Protein AF-A0A7G2IL67-F1 (afdb_monomer_lite)

Sequence (157 aa):
MLNVFERSLGRVLRRDSRQLELAADFASLFLLAPPASVSPYAGHYPHTTAAEERLQMNVLLVEQGLAARENEPSDHIAVQLALMARMVAKEEKFSAQYYFLHHHILCWAPLFRDACLVRDNEGFYPQAVNLIVRFMQEDEQYLESLLMDDFYFSSQR

Radius of gyration: 17.52 Å; chains: 1; bounding box: 51×29×44 Å

Inte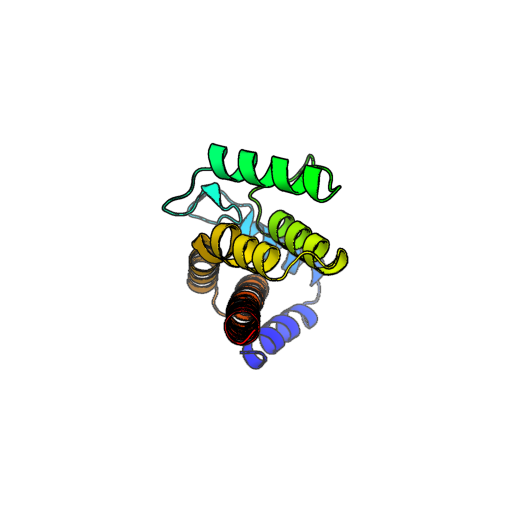rPro domains:
  IPR020945 DMSO/Nitrate reductase chaperone [PF02613] (8-112)
  IPR036386 HscB, C-terminal domain superfamily [G3DSA:1.20.1280.20] (71-154)
  IPR036411 TorD-like superfamily [SSF89155] (12-143)
  IPR050289 TorD/DmsD family chaperones [PTHR34227] (17-145)

Organism: Citrobacter freundii (NCBI:txid546)

Secondary structure (DSSP, 8-state):
-HHHHHHHHHHHHT-TTHHHHHHHHHIIIIISPTTSS---BGGGSTT--HHHHHHHHHHHHHHTTPPPBTTB-TTBHHHHHHHHHHHHHTT--HHHHHHHIIIIIITTHHHHHHHHHHH-SSSHHHHHHHHHHHHHHHHHHHHHHHHHHHHHHHTT-

pLDDT: mean 93.75, std 7.97, range [55.34, 98.62]

Foldseek 3Di:
DCVLLVVQVVVLVPDPPSVVVVVVVCCQADVDDPPRYQHQFQCVFPPHHLVVLLVVQCVLCVVLVHDDDPVDGSRGNVNLVVSLVSCVVVVPDLVVSLCSLVPRDLVGLVVSLVSLCVVPVRHNVSVVSVVVSVVSVVSNVVSVVVVVVVVVVVVVD

Structure (mmCIF, N/CA/C/O backbone):
data_AF-A0A7G2IL67-F1
#
_entry.id   AF-A0A7G2IL67-F1
#
loop_
_atom_site.group_PDB
_atom_site.id
_atom_site.type_symbol
_atom_site.label_atom_id
_atom_site.label_alt_id
_atom_site.label_comp_id
_atom_site.label_asym_id
_atom_site.label_entity_id
_atom_site.label_seq_id
_atom_site.pdbx_PDB_ins_code
_atom_site.Cartn_x
_atom_site.Cartn_y
_atom_site.Cartn_z
_atom_site.occupancy
_atom_site.B_iso_or_equiv
_atom_site.auth_seq_id
_atom_site.auth_comp_id
_atom_site.auth_asym_id
_atom_site.auth_atom_id
_atom_site.pdbx_PDB_model_num
ATOM 1 N N . MET A 1 1 ? -10.858 1.073 -16.378 1.00 55.34 1 MET A N 1
ATOM 2 C CA . MET A 1 1 ? -9.762 0.773 -15.430 1.00 55.34 1 MET A CA 1
ATOM 3 C C . MET A 1 1 ? -9.411 -0.706 -15.469 1.00 55.34 1 MET A C 1
ATOM 5 O O . MET A 1 1 ? -8.277 -0.998 -15.825 1.00 55.34 1 MET A O 1
ATOM 9 N N . LEU A 1 2 ? -10.389 -1.604 -15.261 1.00 65.75 2 LEU A N 1
ATOM 10 C CA . LEU A 1 2 ? -10.282 -3.040 -15.582 1.00 65.75 2 LEU A CA 1
ATOM 11 C C . LEU A 1 2 ? -9.623 -3.268 -16.951 1.00 65.75 2 LEU A C 1
ATOM 13 O O . LEU A 1 2 ? -8.590 -3.918 -17.024 1.00 65.75 2 LEU A O 1
ATOM 17 N N . ASN A 1 3 ? -10.077 -2.551 -17.985 1.00 82.31 3 ASN A N 1
ATOM 18 C CA . ASN A 1 3 ? -9.508 -2.663 -19.333 1.00 82.31 3 ASN A CA 1
ATOM 19 C C . ASN A 1 3 ? -7.992 -2.387 -19.441 1.00 82.31 3 ASN A C 1
ATOM 21 O O . ASN A 1 3 ? -7.367 -2.875 -20.375 1.00 82.31 3 ASN A O 1
ATOM 25 N N . VAL A 1 4 ? -7.374 -1.576 -18.568 1.00 91.00 4 VAL A N 1
ATOM 26 C CA . VAL A 1 4 ? -5.918 -1.310 -18.650 1.00 91.00 4 VAL A CA 1
ATOM 27 C C . VAL A 1 4 ? -5.140 -2.424 -17.958 1.00 91.00 4 VAL A C 1
ATOM 29 O O . VAL A 1 4 ? -4.185 -2.940 -18.536 1.00 91.00 4 VAL A O 1
ATOM 32 N N . PHE A 1 5 ? -5.591 -2.839 -16.772 1.00 94.50 5 PHE A N 1
ATOM 33 C CA . PHE A 1 5 ? -5.015 -3.967 -16.042 1.00 94.50 5 PHE A CA 1
ATOM 34 C C . PHE A 1 5 ? -5.162 -5.289 -16.812 1.00 94.50 5 PHE A C 1
ATOM 36 O O . PHE A 1 5 ? -4.197 -6.025 -16.977 1.00 94.50 5 PHE A O 1
ATOM 43 N N . GLU A 1 6 ? -6.333 -5.571 -17.381 1.00 95.69 6 GLU A N 1
ATOM 44 C CA . GLU A 1 6 ? -6.560 -6.761 -18.211 1.00 95.69 6 GLU A CA 1
ATOM 45 C C . GLU A 1 6 ? -5.645 -6.780 -19.440 1.00 95.69 6 GLU A C 1
ATOM 47 O O . GLU A 1 6 ? -5.093 -7.821 -19.801 1.00 95.69 6 GLU A O 1
ATOM 52 N N . ARG A 1 7 ? -5.421 -5.617 -20.070 1.00 96.25 7 ARG A N 1
ATOM 53 C CA . ARG A 1 7 ? -4.461 -5.499 -21.175 1.00 96.25 7 ARG A CA 1
ATOM 54 C C . ARG A 1 7 ? -3.029 -5.748 -20.713 1.00 96.25 7 ARG A C 1
ATOM 56 O O . ARG A 1 7 ? -2.305 -6.452 -21.418 1.00 96.25 7 ARG A O 1
ATOM 63 N N . SER A 1 8 ? -2.614 -5.200 -19.569 1.00 96.69 8 SER A N 1
ATOM 64 C CA . SER A 1 8 ? -1.259 -5.401 -19.043 1.00 96.69 8 SER A CA 1
ATOM 65 C C . SER A 1 8 ? -1.021 -6.866 -18.663 1.00 96.69 8 SER A C 1
ATOM 67 O O . SER A 1 8 ? -0.022 -7.444 -19.093 1.00 96.69 8 SER A O 1
ATOM 69 N N . LEU A 1 9 ? -1.986 -7.510 -18.002 1.00 96.19 9 LEU A N 1
ATOM 70 C CA . LEU A 1 9 ? -1.989 -8.948 -17.730 1.00 96.19 9 LEU A CA 1
ATOM 71 C C . LEU A 1 9 ? -1.926 -9.762 -19.029 1.00 96.19 9 LEU A C 1
ATOM 73 O O . LEU A 1 9 ? -1.097 -10.661 -19.161 1.00 96.19 9 LEU A O 1
ATOM 77 N N . GLY A 1 10 ? -2.736 -9.411 -20.029 1.00 96.56 10 GLY A N 1
ATOM 78 C CA . GLY A 1 10 ? -2.708 -10.056 -21.339 1.00 96.56 10 GLY A CA 1
ATOM 79 C C . GLY A 1 10 ? -1.340 -9.961 -22.025 1.00 96.56 10 GLY A C 1
ATOM 80 O O . GLY A 1 10 ? -0.921 -10.918 -22.673 1.00 96.56 10 GLY A O 1
ATOM 81 N N . ARG A 1 11 ? -0.615 -8.841 -21.873 1.00 95.81 11 ARG A N 1
ATOM 82 C CA . ARG A 1 11 ? 0.768 -8.709 -22.368 1.00 95.81 11 ARG A CA 1
ATOM 83 C C . ARG A 1 11 ? 1.721 -9.643 -21.628 1.00 95.81 11 ARG A C 1
ATOM 85 O O . ARG A 1 11 ? 2.482 -10.333 -22.295 1.00 95.81 11 ARG A O 1
ATOM 92 N N . VAL A 1 12 ? 1.634 -9.724 -20.298 1.00 96.75 12 VAL A N 1
ATOM 93 C CA . VAL A 1 12 ? 2.461 -10.645 -19.495 1.00 96.75 12 VAL A CA 1
ATOM 94 C C . VAL A 1 12 ? 2.237 -12.098 -19.908 1.00 96.75 12 VAL A C 1
ATOM 96 O O . VAL A 1 12 ? 3.195 -12.841 -20.096 1.00 96.75 12 VAL A O 1
ATOM 99 N N . LEU A 1 13 ? 0.982 -12.510 -20.099 1.00 96.56 13 LEU A N 1
ATOM 100 C CA . LEU A 1 13 ? 0.641 -13.894 -20.445 1.00 96.56 13 LEU A CA 1
ATOM 101 C C . LEU A 1 13 ? 1.148 -14.327 -21.830 1.00 96.56 13 LEU A C 1
ATOM 103 O O . LEU A 1 13 ? 1.317 -15.524 -22.060 1.00 96.56 13 LEU A O 1
ATOM 107 N N . ARG A 1 14 ? 1.410 -13.374 -22.733 1.00 96.94 14 ARG A N 1
ATOM 108 C CA . ARG A 1 14 ? 1.966 -13.627 -24.073 1.00 96.94 14 ARG A CA 1
ATOM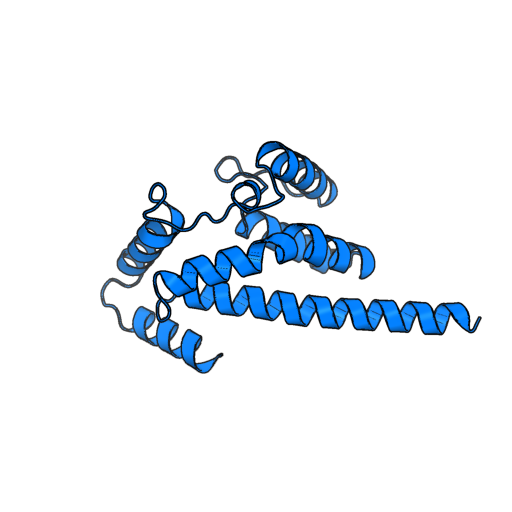 109 C C . ARG A 1 14 ? 3.494 -13.682 -24.116 1.00 96.94 14 ARG A C 1
ATOM 111 O O . ARG A 1 14 ? 4.032 -14.006 -25.165 1.00 96.94 14 ARG A O 1
ATOM 118 N N . ARG A 1 15 ? 4.183 -13.354 -23.021 1.00 96.88 15 ARG A N 1
ATOM 119 C CA . ARG A 1 15 ? 5.646 -13.433 -22.939 1.00 96.88 15 ARG A CA 1
ATOM 120 C C . ARG A 1 15 ? 6.106 -14.889 -22.895 1.00 96.88 15 ARG A C 1
ATOM 122 O O . ARG A 1 15 ? 5.546 -15.692 -22.137 1.00 96.88 15 ARG A O 1
ATOM 129 N N . ASP A 1 16 ? 7.153 -15.199 -23.653 1.00 95.62 16 ASP A N 1
ATOM 130 C CA . ASP A 1 16 ? 7.745 -16.539 -23.710 1.00 95.62 16 ASP A CA 1
ATOM 131 C C . ASP A 1 16 ? 8.369 -16.919 -22.361 1.00 95.62 16 ASP A C 1
ATOM 133 O O . ASP A 1 16 ? 8.124 -18.006 -21.840 1.00 95.62 16 ASP A O 1
ATOM 137 N N . SER A 1 17 ? 9.100 -15.990 -21.733 1.00 96.25 17 SER A N 1
ATOM 138 C CA . SER A 1 17 ? 9.736 -16.178 -20.423 1.00 96.25 17 SER A CA 1
ATOM 139 C C . SER A 1 17 ? 9.002 -15.412 -19.323 1.00 96.25 17 SER A C 1
ATOM 141 O O . SER A 1 17 ? 9.620 -14.779 -18.467 1.00 96.25 17 SER A O 1
ATOM 143 N N . ARG A 1 18 ? 7.660 -15.482 -19.319 1.00 96.19 18 ARG A N 1
ATOM 144 C CA . ARG A 1 18 ? 6.789 -14.638 -18.477 1.00 96.19 18 ARG A CA 1
ATOM 145 C C . ARG A 1 18 ? 7.195 -14.552 -17.006 1.00 96.19 18 ARG A C 1
ATOM 147 O O . ARG A 1 18 ? 7.098 -13.477 -16.435 1.00 96.19 18 ARG A O 1
ATOM 154 N N . GLN A 1 19 ? 7.642 -15.648 -16.389 1.00 96.75 19 GLN A N 1
ATOM 155 C CA . GLN A 1 19 ? 8.035 -15.649 -14.978 1.00 96.75 19 GLN A CA 1
ATOM 156 C C . GLN A 1 19 ? 9.307 -14.826 -14.7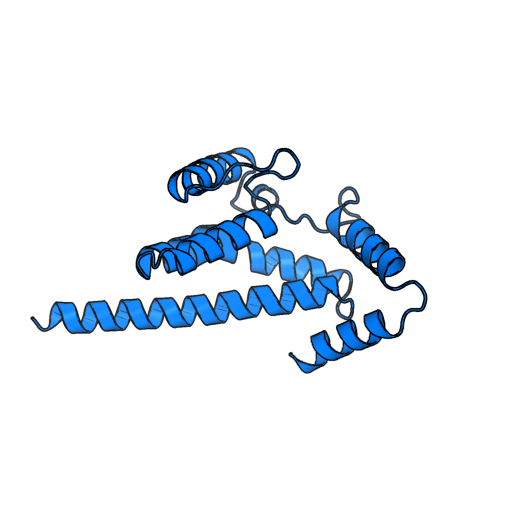49 1.00 96.75 19 GLN A C 1
ATOM 158 O O . GLN A 1 19 ? 9.349 -14.022 -13.823 1.00 96.75 19 GLN A O 1
ATOM 163 N N . LEU A 1 20 ? 10.323 -15.014 -15.595 1.00 97.81 20 LEU A N 1
ATOM 164 C CA . LEU A 1 20 ? 11.590 -14.292 -15.500 1.00 97.81 20 LEU A CA 1
ATOM 165 C C . LEU A 1 20 ? 11.397 -12.810 -15.827 1.00 97.81 20 LEU A C 1
ATOM 167 O O . LEU A 1 20 ? 11.887 -11.953 -15.101 1.00 97.81 20 LEU A O 1
ATOM 171 N N . GLU A 1 21 ? 10.643 -12.513 -16.884 1.00 97.38 21 GLU A N 1
ATOM 172 C CA . GLU A 1 21 ? 10.337 -11.137 -17.279 1.00 97.38 21 GLU A CA 1
ATOM 173 C C . GLU A 1 21 ? 9.500 -10.422 -16.214 1.00 97.38 21 GLU A C 1
ATOM 175 O O . GLU A 1 21 ? 9.767 -9.270 -15.897 1.00 97.38 21 GLU A O 1
ATOM 180 N N . LEU A 1 22 ? 8.529 -11.105 -15.597 1.00 97.62 22 LEU A N 1
ATOM 181 C CA . LEU A 1 22 ? 7.756 -10.522 -14.503 1.00 97.62 22 LEU A CA 1
ATOM 182 C C . LEU A 1 22 ? 8.617 -10.318 -13.243 1.00 97.62 22 LEU A C 1
ATOM 184 O O . LEU A 1 22 ? 8.500 -9.290 -12.587 1.00 97.62 22 LEU A O 1
ATOM 188 N N . ALA A 1 23 ? 9.529 -11.239 -12.923 1.00 97.81 23 ALA A N 1
ATOM 189 C CA . ALA A 1 23 ? 10.482 -11.036 -11.831 1.00 97.81 23 ALA A CA 1
ATOM 190 C C . ALA A 1 23 ? 11.425 -9.847 -12.099 1.00 97.81 23 ALA A C 1
ATOM 192 O O . ALA A 1 23 ? 11.729 -9.089 -11.179 1.00 97.81 23 ALA A O 1
ATOM 193 N N . ALA A 1 24 ? 11.851 -9.655 -13.351 1.00 97.12 24 ALA A N 1
ATOM 194 C CA . ALA A 1 24 ? 12.643 -8.499 -13.757 1.00 97.12 24 ALA A CA 1
AT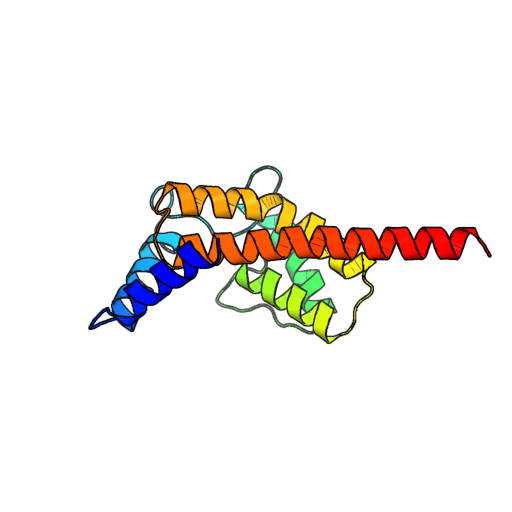OM 195 C C . ALA A 1 24 ? 11.844 -7.194 -13.614 1.00 97.12 24 ALA A C 1
ATOM 197 O O . ALA A 1 24 ? 12.342 -6.260 -12.992 1.00 97.12 24 ALA A O 1
ATOM 198 N N . ASP A 1 25 ? 10.591 -7.160 -14.083 1.00 97.31 25 ASP A N 1
ATOM 199 C CA . ASP A 1 25 ? 9.698 -6.005 -13.916 1.00 97.31 25 ASP A CA 1
ATOM 200 C C . ASP A 1 25 ? 9.519 -5.647 -12.426 1.00 97.31 25 ASP A C 1
ATOM 202 O O . ASP A 1 25 ? 9.578 -4.474 -12.054 1.00 97.31 25 ASP A O 1
ATOM 206 N N . PHE A 1 26 ? 9.353 -6.652 -11.555 1.00 97.50 26 PHE A N 1
ATOM 207 C CA . PHE A 1 26 ? 9.265 -6.459 -10.103 1.00 97.50 26 PHE A CA 1
ATOM 208 C C . PHE A 1 26 ? 10.554 -5.865 -9.529 1.00 97.50 26 PHE A C 1
ATOM 210 O O . PHE A 1 26 ? 10.513 -4.878 -8.793 1.00 97.50 26 PHE A O 1
ATOM 217 N N . ALA A 1 27 ? 11.702 -6.454 -9.874 1.00 96.94 27 ALA A N 1
ATOM 218 C CA . ALA A 1 27 ? 12.997 -6.009 -9.381 1.00 96.94 27 ALA A CA 1
ATOM 219 C C . ALA A 1 27 ? 13.299 -4.569 -9.815 1.00 96.94 27 ALA A C 1
ATOM 221 O O . ALA A 1 27 ? 13.701 -3.748 -8.990 1.00 96.94 27 ALA A O 1
ATOM 222 N N . SER A 1 28 ? 13.042 -4.248 -11.084 1.00 95.81 28 SER A N 1
ATOM 223 C CA . SER A 1 28 ? 13.202 -2.903 -11.630 1.00 95.81 28 SER A CA 1
ATOM 224 C C . SER A 1 28 ? 12.298 -1.888 -10.939 1.00 95.81 28 SER A C 1
ATOM 226 O O . SER A 1 28 ? 12.747 -0.780 -10.651 1.00 95.81 28 SER A O 1
ATOM 228 N N . LEU A 1 29 ? 11.046 -2.251 -10.648 1.00 97.38 29 LEU A N 1
ATOM 229 C CA . LEU A 1 29 ? 10.101 -1.316 -10.053 1.00 97.38 29 LEU A CA 1
ATOM 230 C C . LEU A 1 29 ? 10.303 -1.125 -8.546 1.00 97.38 29 LEU A C 1
ATOM 232 O O . LEU A 1 29 ? 10.182 0.008 -8.092 1.00 97.38 29 LEU A O 1
ATOM 236 N N . PHE A 1 30 ? 10.617 -2.174 -7.780 1.00 97.06 30 PHE A N 1
ATOM 237 C CA . PHE A 1 30 ? 10.567 -2.120 -6.310 1.00 97.06 30 PHE A CA 1
ATOM 238 C C . PHE A 1 30 ? 11.897 -2.385 -5.592 1.00 97.06 30 PHE A C 1
ATOM 240 O O . PHE A 1 30 ? 12.040 -1.961 -4.448 1.00 97.06 30 PHE A O 1
ATOM 247 N N . LEU A 1 31 ? 12.871 -3.061 -6.218 1.00 95.00 31 LEU A N 1
ATOM 248 C CA . LEU A 1 31 ? 14.076 -3.542 -5.515 1.00 95.00 31 LEU A CA 1
ATOM 249 C C . LEU A 1 31 ? 15.342 -2.712 -5.763 1.00 95.00 31 LEU A C 1
ATOM 251 O O . LEU A 1 31 ? 16.297 -2.812 -4.994 1.00 95.00 31 LEU A O 1
ATOM 255 N N . LEU A 1 32 ? 15.387 -1.901 -6.824 1.00 93.31 32 LEU A N 1
ATOM 256 C CA . LEU A 1 32 ? 16.534 -1.019 -7.072 1.00 93.31 32 LEU A CA 1
ATOM 257 C C . LEU A 1 32 ? 16.619 0.104 -6.025 1.00 93.31 32 LEU A C 1
ATOM 259 O O . LEU A 1 32 ? 15.646 0.418 -5.343 1.00 93.31 32 LEU A O 1
ATOM 263 N N . ALA A 1 33 ? 17.778 0.749 -5.905 1.00 88.50 33 ALA A N 1
ATOM 264 C CA . ALA A 1 33 ? 17.914 1.925 -5.049 1.00 88.50 33 ALA A CA 1
ATOM 265 C C . ALA A 1 33 ? 17.167 3.139 -5.646 1.00 88.50 33 ALA A C 1
ATOM 267 O O . ALA A 1 33 ? 17.134 3.302 -6.873 1.00 88.50 33 ALA A O 1
ATOM 268 N N . PRO A 1 34 ? 16.610 4.042 -4.821 1.00 81.38 34 PRO A N 1
ATOM 269 C CA . PRO A 1 34 ? 16.136 5.335 -5.300 1.00 81.38 34 PRO A CA 1
ATOM 270 C C . PRO A 1 34 ? 17.256 6.108 -6.028 1.00 81.38 34 PRO A C 1
ATOM 272 O O . PRO A 1 34 ? 18.416 6.016 -5.628 1.00 81.38 34 PRO A O 1
ATOM 275 N N . PRO A 1 35 ? 16.945 6.881 -7.085 1.00 87.00 35 PRO A N 1
ATOM 276 C CA . PRO A 1 35 ? 15.624 7.148 -7.646 1.00 87.00 35 PRO A CA 1
ATOM 277 C C . PRO A 1 35 ? 15.260 6.184 -8.792 1.00 87.00 35 PRO A C 1
ATOM 279 O O . PRO A 1 35 ? 14.497 6.563 -9.677 1.00 87.00 35 PRO A O 1
ATOM 282 N N . ALA A 1 36 ? 15.805 4.965 -8.845 1.00 88.94 36 ALA A N 1
ATOM 283 C CA . ALA A 1 36 ? 15.525 4.009 -9.925 1.00 88.94 36 ALA A CA 1
ATOM 284 C C . ALA A 1 36 ? 14.277 3.136 -9.679 1.00 88.94 36 ALA A C 1
ATOM 286 O O . ALA A 1 36 ? 13.733 2.592 -10.635 1.00 88.94 36 ALA A O 1
ATOM 287 N N . SER A 1 37 ? 13.783 3.066 -8.441 1.00 94.44 37 SER A N 1
ATOM 288 C CA . SER A 1 37 ? 12.603 2.291 -8.026 1.00 94.44 37 SER A CA 1
ATOM 289 C C . SER A 1 37 ? 11.545 3.157 -7.334 1.00 94.44 37 SER A C 1
ATOM 291 O O . SER A 1 37 ? 11.749 4.346 -7.059 1.00 94.44 37 SER A O 1
ATOM 293 N N . VAL A 1 38 ? 10.386 2.569 -7.067 1.00 97.56 38 VAL A N 1
ATOM 294 C CA . VAL A 1 38 ? 9.358 3.104 -6.177 1.00 97.56 38 VAL A CA 1
ATOM 295 C C . VAL A 1 38 ? 9.369 2.281 -4.906 1.00 97.56 38 VAL A C 1
ATOM 297 O O . VAL A 1 38 ? 9.337 1.056 -4.955 1.00 97.56 38 VAL A O 1
ATOM 300 N N . SER A 1 39 ? 9.401 2.951 -3.760 1.00 96.69 39 SER A N 1
ATOM 301 C CA . SER A 1 39 ? 9.483 2.245 -2.494 1.00 96.69 39 SER A CA 1
ATOM 302 C C . SER A 1 39 ? 8.114 1.722 -2.039 1.00 96.69 39 SER A C 1
ATOM 304 O O . SER A 1 39 ? 7.187 2.526 -1.929 1.00 96.69 39 SER A O 1
ATOM 306 N N . PRO A 1 40 ? 7.960 0.420 -1.739 1.00 97.19 40 PRO A N 1
ATOM 307 C CA . PRO A 1 40 ? 6.702 -0.158 -1.261 1.00 97.19 40 PRO A CA 1
ATOM 308 C C . PRO A 1 40 ? 6.536 -0.087 0.274 1.00 97.19 40 PRO A C 1
ATOM 310 O O . PRO A 1 40 ? 5.819 -0.907 0.845 1.00 97.19 40 PRO A O 1
ATOM 313 N N . TYR A 1 41 ? 7.202 0.862 0.942 1.00 97.38 41 TYR A N 1
ATOM 314 C CA . TYR A 1 41 ? 7.244 0.998 2.404 1.00 97.38 41 TYR A CA 1
ATOM 315 C C . TYR A 1 41 ? 6.616 2.319 2.841 1.00 97.38 41 TYR A C 1
ATOM 317 O O . TYR A 1 41 ? 7.024 3.370 2.337 1.00 97.38 41 TYR A O 1
ATOM 325 N N . ALA A 1 42 ? 5.678 2.269 3.791 1.00 97.88 42 ALA A N 1
ATOM 326 C CA . ALA A 1 42 ? 4.946 3.440 4.271 1.00 97.88 42 ALA A CA 1
ATOM 327 C C . ALA A 1 42 ? 5.897 4.541 4.747 1.00 97.88 42 ALA A C 1
ATOM 329 O O . ALA A 1 42 ? 5.805 5.663 4.261 1.00 97.88 42 ALA A O 1
ATOM 330 N N . GLY A 1 43 ? 6.899 4.189 5.563 1.00 97.19 43 GLY A N 1
ATOM 331 C CA . GLY A 1 43 ? 7.833 5.126 6.190 1.00 97.19 43 GLY A CA 1
ATOM 332 C C . GLY A 1 43 ? 8.746 5.927 5.252 1.00 97.19 43 GLY A C 1
ATOM 333 O O . GLY A 1 43 ? 9.597 6.676 5.734 1.00 97.19 43 GLY A O 1
ATOM 334 N N . HIS A 1 44 ? 8.627 5.743 3.934 1.00 96.62 44 HIS A N 1
ATOM 335 C CA . HIS A 1 44 ? 9.337 6.510 2.907 1.00 96.62 44 HIS A CA 1
ATOM 336 C C . HIS A 1 44 ? 8.463 7.582 2.232 1.00 96.62 44 HIS A C 1
ATOM 338 O O . HIS A 1 44 ? 8.933 8.259 1.315 1.00 96.62 44 HIS A O 1
ATOM 344 N N . TYR A 1 45 ? 7.214 7.749 2.671 1.00 97.19 45 TYR A N 1
ATOM 345 C CA . TYR A 1 45 ? 6.282 8.747 2.147 1.00 97.19 45 TYR A CA 1
ATOM 346 C C . TYR A 1 45 ? 6.127 9.939 3.105 1.00 97.19 45 TYR A C 1
ATOM 348 O O . TYR A 1 45 ? 6.393 9.815 4.303 1.00 97.19 45 TYR A O 1
ATOM 356 N N . PRO A 1 46 ? 5.721 11.122 2.604 1.00 96.94 46 PRO A N 1
ATOM 357 C CA . PRO A 1 46 ? 5.533 12.310 3.433 1.00 96.94 46 PRO A CA 1
ATOM 358 C C . PRO A 1 46 ? 4.645 12.056 4.654 1.00 96.94 46 PRO A C 1
ATOM 360 O O . PRO A 1 46 ? 3.685 11.298 4.577 1.00 96.94 46 PRO A O 1
ATOM 363 N N . HIS A 1 47 ? 4.948 12.744 5.756 1.00 92.69 47 HIS A N 1
ATOM 364 C CA . HIS A 1 47 ? 4.205 12.671 7.024 1.00 92.69 47 HIS A CA 1
ATOM 365 C C . HIS A 1 47 ? 4.244 11.311 7.744 1.00 92.69 47 HIS A C 1
ATOM 367 O O . HIS A 1 47 ? 3.545 11.147 8.737 1.00 92.69 47 HIS A O 1
ATOM 373 N N . THR A 1 48 ? 5.096 10.383 7.302 1.00 94.94 48 THR A N 1
ATOM 374 C CA . THR A 1 48 ? 5.353 9.098 7.967 1.00 94.94 48 THR A CA 1
ATOM 375 C C . THR A 1 48 ? 6.843 8.954 8.284 1.00 94.94 48 THR A C 1
ATOM 377 O O . THR A 1 48 ? 7.684 9.652 7.706 1.00 94.94 48 THR A O 1
ATOM 380 N N . THR A 1 49 ? 7.195 8.028 9.177 1.00 96.81 49 THR A N 1
ATOM 381 C CA . THR A 1 49 ? 8.587 7.608 9.373 1.00 96.81 49 THR A CA 1
ATOM 382 C C . THR A 1 49 ? 8.681 6.094 9.503 1.00 96.81 49 THR A C 1
ATOM 384 O O . THR A 1 49 ? 7.821 5.450 10.100 1.00 96.81 49 THR A O 1
ATOM 387 N N . ALA A 1 50 ? 9.765 5.504 8.994 1.00 96.38 50 ALA A N 1
ATOM 388 C CA . ALA A 1 50 ? 9.972 4.057 9.083 1.00 96.38 50 ALA A CA 1
ATOM 389 C C . ALA A 1 50 ? 9.972 3.539 10.532 1.00 96.38 50 ALA A C 1
ATOM 391 O O . ALA A 1 50 ? 9.531 2.423 10.783 1.00 96.38 50 ALA A O 1
ATOM 392 N N . ALA A 1 51 ? 10.464 4.324 11.495 1.00 96.75 51 ALA A N 1
ATOM 393 C CA . ALA A 1 51 ? 10.477 3.916 12.897 1.00 96.75 51 ALA A CA 1
ATOM 394 C C . ALA A 1 51 ? 9.057 3.832 13.481 1.00 96.75 51 ALA A C 1
ATOM 396 O O . ALA A 1 51 ? 8.717 2.830 14.111 1.00 96.75 51 ALA A O 1
ATOM 397 N N . GLU A 1 52 ? 8.235 4.858 13.253 1.00 96.19 52 GLU A N 1
ATOM 398 C CA . GLU A 1 52 ? 6.868 4.932 13.778 1.00 96.19 52 GLU A CA 1
ATOM 399 C C . GLU A 1 52 ? 5.954 3.913 13.098 1.00 96.19 52 GLU A C 1
ATOM 401 O O . GLU A 1 52 ? 5.305 3.127 13.789 1.00 96.19 52 GLU A O 1
ATOM 406 N N . GLU A 1 53 ? 5.976 3.852 11.763 1.00 96.56 53 GLU A N 1
ATOM 407 C CA . GLU A 1 53 ? 5.148 2.922 10.988 1.00 96.56 53 GLU A CA 1
ATOM 408 C C . GLU A 1 53 ? 5.454 1.471 11.359 1.00 96.56 53 GLU A C 1
ATOM 410 O O . GLU A 1 53 ? 4.552 0.682 11.640 1.00 96.56 53 GLU A O 1
ATOM 415 N N . ARG A 1 54 ? 6.738 1.104 11.455 1.00 95.75 54 ARG A N 1
ATOM 416 C CA . ARG A 1 54 ? 7.110 -0.271 11.812 1.00 95.75 54 ARG A CA 1
ATOM 417 C C . ARG A 1 54 ? 6.701 -0.627 13.230 1.00 95.75 54 ARG A C 1
ATOM 419 O O . ARG A 1 54 ? 6.275 -1.759 13.462 1.00 95.75 54 ARG A O 1
ATOM 426 N N . LEU A 1 55 ? 6.834 0.306 14.175 1.00 95.44 55 LEU A N 1
ATOM 427 C CA . LEU A 1 55 ? 6.409 0.098 15.556 1.00 95.44 55 LEU A CA 1
ATOM 428 C C . LEU A 1 55 ? 4.900 -0.161 15.622 1.00 95.44 55 LEU A C 1
ATOM 430 O O . LEU A 1 55 ? 4.489 -1.172 16.189 1.00 95.44 55 LEU A O 1
ATOM 434 N N . GLN A 1 56 ? 4.095 0.705 15.002 1.00 95.44 56 GLN A N 1
ATOM 435 C CA . GLN A 1 56 ? 2.637 0.573 14.971 1.00 95.44 56 GLN A CA 1
ATOM 436 C C . GLN A 1 56 ? 2.203 -0.728 14.284 1.00 95.44 56 GLN A C 1
ATOM 438 O O . GLN A 1 56 ? 1.426 -1.498 14.849 1.00 95.44 56 GLN A O 1
ATOM 443 N N . MET A 1 57 ? 2.762 -1.035 13.109 1.00 95.94 57 MET A N 1
ATOM 444 C CA . MET A 1 57 ? 2.416 -2.251 12.371 1.00 95.94 57 MET A CA 1
ATOM 445 C C . MET A 1 57 ? 2.832 -3.526 13.111 1.00 95.94 57 MET A C 1
ATOM 447 O O . MET A 1 57 ? 2.106 -4.515 13.072 1.00 95.94 57 MET A O 1
ATOM 451 N N . ASN A 1 58 ? 3.960 -3.526 13.830 1.00 94.69 58 ASN A N 1
ATOM 452 C CA . ASN A 1 58 ? 4.369 -4.681 14.636 1.00 94.69 58 ASN A CA 1
ATOM 453 C C . ASN A 1 58 ? 3.387 -4.972 15.777 1.00 94.69 58 ASN A C 1
ATOM 455 O O . ASN A 1 58 ? 3.094 -6.140 16.031 1.00 94.69 58 ASN A O 1
ATOM 459 N N . VAL A 1 59 ? 2.860 -3.936 16.438 1.00 94.56 59 VAL A N 1
ATOM 460 C CA . VAL A 1 59 ? 1.826 -4.099 17.473 1.00 94.56 59 VAL A CA 1
ATOM 461 C C . VAL A 1 59 ? 0.573 -4.730 16.868 1.00 94.56 59 VAL A C 1
ATOM 463 O O . VAL A 1 59 ? 0.124 -5.773 17.343 1.00 94.56 59 VAL A O 1
ATOM 466 N N . LEU A 1 60 ? 0.072 -4.174 15.761 1.00 95.12 60 LEU A N 1
ATOM 467 C CA . LEU A 1 60 ? -1.133 -4.681 15.101 1.00 95.12 60 LEU A CA 1
ATOM 468 C C . LEU A 1 60 ? -0.964 -6.111 14.568 1.00 95.12 60 LEU A C 1
ATOM 470 O O . LEU A 1 60 ? -1.890 -6.916 14.656 1.00 95.12 60 LEU A O 1
ATOM 474 N N . LEU A 1 61 ? 0.216 -6.465 14.044 1.00 94.38 61 LEU A N 1
ATOM 475 C CA . LEU A 1 61 ? 0.515 -7.837 13.621 1.00 94.38 61 LEU A CA 1
ATOM 476 C C . LEU A 1 61 ? 0.343 -8.820 14.785 1.00 94.38 61 LEU A C 1
ATOM 478 O O . LEU A 1 61 ? -0.343 -9.832 14.628 1.00 94.38 61 LEU A O 1
ATOM 482 N N . VAL A 1 62 ? 0.901 -8.499 15.956 1.00 93.00 62 VAL A N 1
ATOM 483 C CA . VAL A 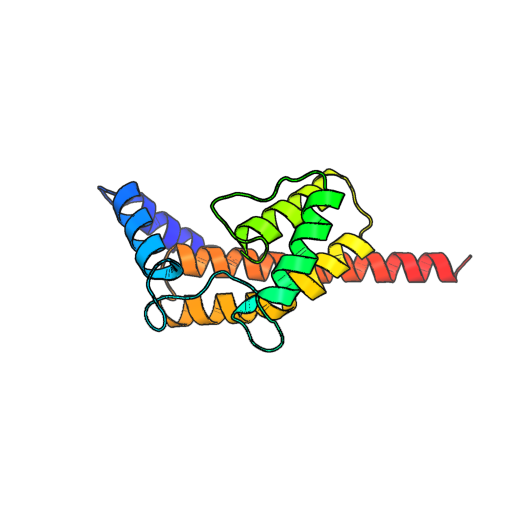1 62 ? 0.786 -9.337 17.158 1.00 93.00 62 VAL A CA 1
ATOM 484 C C . VAL A 1 62 ? -0.669 -9.452 17.613 1.00 93.00 62 VAL A C 1
ATOM 486 O O . VAL A 1 62 ? -1.146 -10.567 17.830 1.00 93.00 62 VAL A O 1
ATOM 489 N N . GLU A 1 63 ? -1.402 -8.339 17.692 1.00 92.44 63 GLU A N 1
ATOM 490 C CA . GLU A 1 63 ? -2.832 -8.324 18.047 1.00 92.44 63 GLU A CA 1
ATOM 491 C C . GLU A 1 63 ? -3.670 -9.181 17.087 1.00 92.44 63 GLU A C 1
ATOM 493 O O . GLU A 1 63 ? -4.575 -9.922 17.486 1.00 92.44 63 GLU A O 1
ATOM 498 N N . GLN A 1 64 ? -3.316 -9.163 15.802 1.00 91.44 64 GLN A N 1
ATOM 499 C CA . GLN A 1 64 ? -3.997 -9.944 14.779 1.00 91.44 64 GLN A CA 1
ATOM 500 C C . GLN A 1 64 ? -3.536 -11.410 14.692 1.00 91.44 64 GLN A C 1
ATOM 502 O O . GLN A 1 64 ? -4.117 -12.212 13.943 1.00 91.44 64 GLN A O 1
ATOM 507 N N . GLY A 1 65 ? -2.599 -11.821 15.550 1.00 88.50 65 GLY A N 1
ATOM 508 C CA . GLY A 1 65 ? -2.054 -13.177 15.598 1.00 88.50 65 GLY A CA 1
ATOM 509 C C . GLY A 1 65 ? -1.243 -13.518 14.349 1.00 88.50 65 GLY A C 1
ATOM 510 O O . GLY A 1 65 ? -1.255 -14.665 13.901 1.00 88.50 65 GLY A O 1
ATOM 511 N N . LEU A 1 66 ? -0.609 -12.511 13.751 1.00 87.25 66 LEU A N 1
ATOM 512 C CA . LEU A 1 66 ? 0.328 -12.634 12.646 1.00 87.25 66 LEU A CA 1
ATOM 513 C C . LEU A 1 66 ? 1.756 -12.488 13.181 1.00 87.25 66 LEU A C 1
ATOM 515 O O . LEU A 1 66 ? 2.025 -11.706 14.090 1.00 87.25 66 LEU A O 1
ATOM 519 N N . ALA A 1 67 ? 2.686 -13.243 12.603 1.00 79.31 67 ALA A N 1
ATOM 520 C CA . ALA A 1 67 ? 4.104 -13.088 12.895 1.00 79.31 67 ALA A CA 1
ATOM 521 C C . ALA A 1 67 ? 4.722 -12.035 11.969 1.00 79.31 67 ALA A C 1
ATOM 523 O O . ALA A 1 67 ? 4.399 -11.982 10.777 1.00 79.31 67 ALA A O 1
ATOM 524 N N . ALA A 1 68 ? 5.651 -11.242 12.506 1.00 69.12 68 ALA A N 1
ATOM 525 C CA . ALA A 1 68 ? 6.543 -10.443 11.678 1.00 69.12 68 ALA A CA 1
ATOM 526 C C . ALA A 1 68 ? 7.305 -11.369 10.715 1.00 69.12 68 ALA A C 1
ATOM 528 O O . ALA A 1 68 ? 7.738 -12.461 11.093 1.00 69.12 68 ALA A O 1
ATOM 529 N N . ARG A 1 69 ? 7.442 -10.953 9.456 1.00 71.06 69 ARG A N 1
ATOM 530 C CA . ARG A 1 69 ? 8.207 -11.706 8.460 1.00 71.06 69 ARG A CA 1
ATOM 531 C C . ARG A 1 69 ? 9.664 -11.276 8.547 1.00 71.06 69 ARG A C 1
ATOM 533 O O . ARG A 1 69 ? 9.947 -10.091 8.450 1.00 71.06 69 ARG A O 1
ATOM 540 N N . GLU A 1 70 ? 10.586 -12.230 8.664 1.00 65.88 70 GLU A N 1
ATOM 541 C CA . GLU A 1 70 ? 12.026 -11.925 8.744 1.00 65.88 70 GLU A CA 1
ATOM 542 C C . GLU A 1 70 ? 12.545 -11.171 7.509 1.00 65.88 70 GLU A C 1
ATOM 544 O O . GLU A 1 70 ? 13.472 -10.375 7.612 1.00 65.88 70 GLU A O 1
ATOM 549 N N . ASN A 1 71 ? 11.913 -11.387 6.351 1.00 78.81 71 ASN A N 1
ATOM 550 C CA . ASN A 1 71 ? 12.377 -10.852 5.072 1.00 78.81 71 ASN A CA 1
ATOM 551 C C . ASN A 1 71 ? 11.709 -9.535 4.662 1.00 78.81 71 ASN A C 1
ATOM 553 O O . ASN A 1 71 ? 12.153 -8.943 3.686 1.00 78.81 71 ASN A O 1
ATOM 557 N N . GLU A 1 72 ? 10.649 -9.091 5.349 1.00 87.25 72 GLU A N 1
ATOM 558 C CA . GLU A 1 72 ? 9.948 -7.853 4.991 1.00 87.25 72 GLU A CA 1
ATOM 559 C C . GLU A 1 72 ? 9.549 -7.035 6.225 1.00 87.25 72 GLU A C 1
ATOM 561 O O . GLU A 1 72 ? 8.789 -7.532 7.063 1.00 87.25 72 GLU A O 1
ATOM 566 N N . PRO A 1 73 ? 10.014 -5.774 6.330 1.00 93.50 73 PRO A N 1
ATOM 567 C CA . PRO A 1 73 ? 9.550 -4.824 7.332 1.00 93.50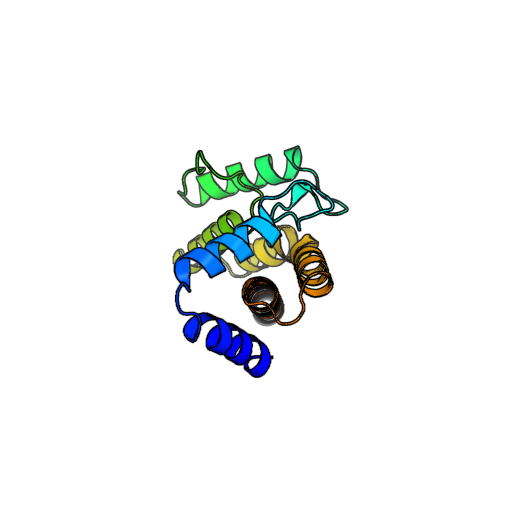 73 PRO A CA 1
ATOM 568 C C . PRO A 1 73 ? 8.023 -4.696 7.402 1.00 93.50 73 PRO A C 1
ATOM 570 O O . PRO A 1 73 ? 7.315 -4.783 6.398 1.00 93.50 73 PRO A O 1
ATOM 573 N N . SER A 1 74 ? 7.512 -4.440 8.606 1.00 95.25 74 SER A N 1
ATOM 574 C CA . SER A 1 74 ? 6.074 -4.386 8.886 1.00 95.25 74 SER A CA 1
ATOM 575 C C . SER A 1 74 ? 5.342 -3.219 8.212 1.00 95.25 74 SER A C 1
ATOM 577 O O . SER A 1 74 ? 4.128 -3.292 8.042 1.00 95.25 74 SER A O 1
ATOM 579 N N . ASP A 1 75 ? 6.065 -2.188 7.767 1.00 96.56 75 ASP A N 1
ATOM 580 C CA . ASP A 1 75 ? 5.538 -1.051 7.006 1.00 96.56 75 ASP A CA 1
ATOM 581 C C . ASP A 1 75 ? 5.461 -1.297 5.485 1.00 96.56 75 ASP A C 1
ATOM 583 O O . ASP A 1 75 ? 5.095 -0.397 4.730 1.00 96.56 75 ASP A O 1
ATOM 587 N N . HIS A 1 76 ? 5.795 -2.500 5.005 1.00 97.19 76 HIS A N 1
ATOM 588 C CA . HIS A 1 76 ? 5.655 -2.870 3.595 1.00 97.19 76 HIS A CA 1
ATOM 589 C C . HIS A 1 76 ? 4.174 -3.058 3.204 1.00 97.19 76 HIS A C 1
ATOM 591 O O . HIS A 1 76 ? 3.434 -3.765 3.894 1.00 97.19 76 HIS A O 1
ATOM 597 N N . ILE A 1 77 ? 3.743 -2.547 2.040 1.00 97.38 77 ILE A N 1
ATOM 598 C CA . ILE A 1 77 ? 2.333 -2.608 1.585 1.00 97.38 77 ILE A CA 1
ATOM 599 C C . ILE A 1 77 ? 1.746 -4.024 1.616 1.00 97.38 77 ILE A C 1
ATOM 601 O O . ILE A 1 77 ? 0.635 -4.235 2.086 1.00 97.38 77 ILE A O 1
ATOM 605 N N . ALA A 1 78 ? 2.496 -5.030 1.160 1.00 95.88 78 ALA A N 1
ATOM 606 C CA . ALA A 1 78 ? 2.034 -6.420 1.173 1.00 95.88 78 ALA A CA 1
ATOM 607 C C . ALA A 1 78 ? 1.800 -6.967 2.595 1.00 95.88 78 ALA A C 1
ATOM 609 O O . ALA A 1 78 ? 0.943 -7.831 2.779 1.00 95.88 78 ALA A O 1
ATOM 610 N N . VAL A 1 79 ? 2.542 -6.476 3.595 1.00 96.12 79 VAL A N 1
ATOM 611 C CA . VAL A 1 79 ? 2.342 -6.843 5.003 1.00 96.12 79 VAL A CA 1
ATOM 612 C C . VAL A 1 79 ? 1.086 -6.159 5.542 1.00 96.12 79 VAL A C 1
ATOM 614 O O . VAL A 1 79 ? 0.243 -6.834 6.132 1.00 96.12 79 VAL A O 1
ATOM 617 N N . GLN A 1 80 ? 0.899 -4.868 5.254 1.00 96.94 80 GLN A N 1
ATOM 618 C CA . GLN A 1 80 ? -0.307 -4.125 5.637 1.00 96.94 80 GLN A CA 1
ATOM 619 C C . GLN A 1 80 ? -1.582 -4.700 4.989 1.00 96.94 80 GLN A C 1
ATOM 621 O O . GLN A 1 80 ? -2.598 -4.860 5.660 1.00 96.94 80 GLN A O 1
ATOM 626 N N . LEU A 1 81 ? -1.528 -5.113 3.718 1.00 97.38 81 LEU A N 1
ATOM 627 C CA . LEU A 1 81 ? -2.648 -5.785 3.044 1.00 97.38 81 LEU A CA 1
ATOM 628 C C . LEU A 1 81 ? -2.979 -7.146 3.675 1.00 97.38 81 LEU A C 1
ATOM 630 O O . LEU A 1 81 ? -4.150 -7.498 3.809 1.00 97.38 81 LEU A O 1
ATOM 634 N N . ALA A 1 82 ? -1.966 -7.916 4.088 1.00 95.69 82 ALA A N 1
ATOM 635 C CA . ALA A 1 82 ? -2.187 -9.175 4.800 1.00 95.69 82 ALA A CA 1
ATOM 636 C C . ALA A 1 82 ? -2.825 -8.948 6.181 1.00 95.69 82 ALA A C 1
ATOM 638 O O . ALA A 1 82 ? -3.671 -9.737 6.605 1.00 95.69 82 ALA A O 1
ATOM 639 N N . LEU A 1 83 ? -2.447 -7.861 6.857 1.00 96.25 83 LEU A N 1
ATOM 640 C CA . LEU A 1 83 ? -3.056 -7.433 8.111 1.00 96.25 83 LEU A CA 1
ATOM 641 C C . LEU A 1 83 ? -4.528 -7.033 7.908 1.00 96.25 83 LEU A C 1
ATOM 643 O O . LEU A 1 83 ? -5.382 -7.552 8.623 1.00 96.25 83 LEU A O 1
ATOM 647 N N . MET A 1 84 ? -4.846 -6.238 6.878 1.00 97.69 84 MET A N 1
ATOM 648 C CA . MET A 1 84 ? -6.234 -5.896 6.526 1.00 97.69 84 MET A CA 1
ATOM 649 C C . MET A 1 84 ? -7.071 -7.153 6.252 1.00 97.69 84 MET A C 1
ATOM 651 O O . MET A 1 84 ? -8.135 -7.343 6.838 1.00 97.69 84 MET A O 1
ATOM 655 N N . ALA A 1 85 ? -6.561 -8.072 5.426 1.00 96.88 85 ALA A N 1
ATOM 656 C CA . ALA A 1 85 ? -7.247 -9.328 5.126 1.00 96.88 85 ALA A CA 1
ATOM 657 C C . ALA A 1 85 ? -7.506 -10.169 6.388 1.00 96.88 85 ALA A C 1
ATOM 659 O O . ALA A 1 85 ? -8.543 -10.823 6.503 1.00 96.88 85 ALA A O 1
ATOM 660 N N . ARG A 1 86 ? -6.582 -10.144 7.357 1.00 96.50 86 ARG A N 1
ATOM 661 C CA . ARG A 1 86 ? -6.750 -10.820 8.647 1.00 96.50 86 ARG A CA 1
ATOM 662 C C . ARG A 1 86 ? -7.835 -10.170 9.503 1.00 96.50 86 ARG A C 1
ATOM 664 O O . ARG A 1 86 ? -8.612 -10.912 10.097 1.00 96.50 86 ARG A O 1
ATOM 671 N N . MET A 1 87 ? -7.902 -8.840 9.542 1.00 96.88 87 MET A N 1
ATOM 672 C CA . MET A 1 87 ? -8.954 -8.103 10.252 1.00 96.88 87 MET A CA 1
ATOM 673 C C . MET A 1 87 ? -10.338 -8.420 9.672 1.00 96.88 87 MET A C 1
ATOM 675 O O . MET A 1 87 ? -11.256 -8.741 10.423 1.00 96.88 87 MET A O 1
ATOM 679 N N . VAL A 1 88 ? -10.464 -8.440 8.340 1.00 97.06 88 VAL A N 1
ATOM 680 C CA . VAL A 1 88 ? -11.700 -8.843 7.645 1.00 97.06 88 VAL A CA 1
ATOM 681 C C . VAL A 1 88 ? -12.073 -10.290 7.982 1.00 97.06 88 VAL A C 1
ATOM 683 O O . VAL A 1 88 ? -13.208 -10.565 8.355 1.00 97.06 88 VAL A O 1
ATOM 686 N N . ALA A 1 89 ? -11.120 -11.226 7.912 1.00 96.62 89 ALA A N 1
ATOM 687 C CA . ALA A 1 89 ? -11.372 -12.644 8.184 1.00 96.62 89 ALA A CA 1
ATOM 688 C C . ALA A 1 89 ? -11.741 -12.948 9.646 1.00 96.62 89 ALA A C 1
ATOM 690 O O . ALA A 1 89 ? -12.329 -13.991 9.925 1.00 96.62 89 ALA A O 1
ATOM 691 N N . LYS A 1 90 ? -11.362 -12.073 10.582 1.00 96.56 90 LYS A N 1
ATOM 692 C CA . LYS A 1 90 ? -11.776 -12.143 11.988 1.00 96.56 90 LYS A CA 1
ATOM 693 C C . LYS A 1 90 ? -13.072 -11.391 12.280 1.00 96.56 90 LYS A C 1
ATOM 695 O O . LYS A 1 90 ? -13.488 -11.378 13.434 1.00 96.56 90 LYS A O 1
ATOM 700 N N . GLU A 1 91 ? -13.677 -10.772 11.268 1.00 96.44 91 GLU A N 1
ATOM 701 C CA . GLU A 1 91 ? -14.876 -9.948 11.421 1.00 96.44 91 GLU A CA 1
ATOM 702 C C . GLU A 1 91 ? -14.663 -8.819 12.447 1.00 96.44 91 GLU A C 1
ATOM 704 O O . GLU A 1 91 ? -15.529 -8.521 13.271 1.00 96.44 91 GLU A O 1
ATOM 709 N N . GLU A 1 92 ? -13.484 -8.181 12.415 1.00 97.00 92 GLU A N 1
ATOM 710 C CA . GLU A 1 92 ? -13.221 -6.988 13.224 1.00 97.00 92 GLU A CA 1
ATOM 711 C C . GLU A 1 92 ? -14.268 -5.904 12.934 1.00 97.00 92 GLU A C 1
ATOM 713 O O . GLU A 1 92 ? -14.798 -5.810 11.825 1.00 97.00 92 GLU A O 1
ATOM 718 N N . LYS A 1 93 ? -14.555 -5.044 13.916 1.00 96.75 93 LYS A N 1
ATOM 719 C CA . LYS A 1 93 ? -15.563 -3.980 13.758 1.00 96.75 93 LYS A CA 1
ATOM 720 C C . LYS A 1 93 ? -15.260 -3.112 12.533 1.00 96.75 93 LYS A C 1
ATOM 722 O O . LYS A 1 93 ? -14.101 -2.758 12.311 1.00 96.75 93 LYS A O 1
ATOM 727 N N . PHE A 1 94 ? -16.299 -2.667 11.819 1.00 97.12 94 PHE A N 1
ATOM 728 C CA . PHE A 1 94 ? -16.141 -1.758 10.674 1.00 97.12 94 PHE A CA 1
ATOM 729 C C . PHE A 1 94 ? -15.327 -0.510 11.024 1.00 97.12 94 PHE A C 1
ATOM 731 O O . PHE A 1 94 ? -14.521 -0.066 10.218 1.00 97.12 94 PHE A O 1
ATOM 738 N N . SER A 1 95 ? -15.442 0.003 12.254 1.00 97.31 95 SER A N 1
ATOM 739 C CA . SER A 1 95 ? -14.653 1.153 12.708 1.00 97.31 95 SER A CA 1
ATOM 740 C C . SER A 1 95 ? -13.158 0.856 12.810 1.00 97.31 95 SER A C 1
ATOM 742 O O . SER A 1 95 ? -12.350 1.721 12.488 1.00 97.31 95 SER A O 1
ATOM 744 N N . ALA A 1 96 ? -12.774 -0.357 13.217 1.00 97.19 96 ALA A N 1
ATOM 745 C CA . ALA A 1 96 ? -11.377 -0.776 13.273 1.00 97.19 96 ALA A CA 1
ATOM 746 C C . ALA A 1 96 ? -10.810 -1.005 11.864 1.00 97.19 96 ALA A C 1
ATOM 748 O O . ALA A 1 96 ? -9.701 -0.562 11.573 1.00 97.19 96 ALA A O 1
ATOM 749 N N . GLN A 1 97 ? -11.590 -1.640 10.983 1.00 98.25 97 GLN A N 1
ATOM 750 C CA . GLN A 1 97 ? -11.236 -1.826 9.573 1.00 98.25 97 GLN A CA 1
ATOM 751 C C . GLN A 1 97 ? -11.054 -0.480 8.857 1.00 98.25 97 GLN A C 1
ATOM 753 O O . GLN A 1 97 ? -10.010 -0.242 8.255 1.00 98.25 97 GLN A O 1
ATOM 758 N N . TYR A 1 98 ? -12.025 0.429 9.002 1.00 98.50 98 TYR A N 1
ATOM 759 C CA . TYR A 1 98 ? -11.970 1.787 8.459 1.00 98.50 98 TYR A CA 1
ATOM 760 C C . TYR A 1 98 ? -10.763 2.550 8.995 1.00 98.50 98 TYR A C 1
ATOM 762 O O . TYR A 1 98 ? -9.997 3.121 8.224 1.00 98.50 98 TYR A O 1
ATOM 770 N N . TYR A 1 99 ? -10.559 2.531 10.318 1.00 98.00 99 TYR A N 1
ATOM 771 C CA . TYR A 1 99 ? -9.440 3.226 10.941 1.00 98.00 99 TYR A CA 1
ATOM 772 C C . TYR A 1 99 ? -8.107 2.743 10.372 1.00 98.00 99 TYR A C 1
ATOM 774 O O . TYR A 1 99 ? -7.279 3.574 10.000 1.00 98.00 99 TYR A O 1
ATOM 782 N N . PHE A 1 100 ? -7.925 1.425 10.258 1.00 98.12 100 PHE A N 1
ATOM 783 C CA . PHE A 1 100 ? -6.710 0.841 9.707 1.00 98.12 100 PHE A CA 1
ATOM 784 C C . PHE A 1 100 ? -6.493 1.235 8.244 1.00 98.12 100 PHE A C 1
ATOM 786 O O . PHE A 1 100 ? -5.421 1.723 7.884 1.00 98.12 100 PHE A O 1
ATOM 793 N N . LEU A 1 101 ? -7.525 1.079 7.415 1.00 98.38 101 LEU A N 1
ATOM 794 C CA . LEU A 1 101 ? -7.458 1.392 5.995 1.00 98.38 101 LEU A CA 1
ATOM 795 C C . LEU A 1 101 ? -7.149 2.876 5.751 1.00 98.38 101 LEU A C 1
ATOM 797 O O . LEU A 1 101 ? -6.211 3.185 5.015 1.00 98.38 101 LEU A O 1
ATOM 801 N N . HIS A 1 102 ? -7.874 3.776 6.419 1.00 98.25 102 HIS A N 1
ATOM 802 C CA . HIS A 1 102 ? -7.727 5.225 6.282 1.00 98.25 102 HIS A CA 1
ATOM 803 C C . HIS A 1 102 ? -6.371 5.721 6.802 1.00 98.25 102 HIS A C 1
ATOM 805 O O . HIS A 1 102 ? -5.632 6.405 6.092 1.00 98.25 102 HIS A O 1
ATOM 811 N N . HIS A 1 103 ? -6.015 5.362 8.041 1.00 96.88 103 HIS A N 1
ATOM 812 C CA . HIS A 1 103 ? -4.882 5.979 8.737 1.00 96.88 103 HIS A CA 1
ATOM 813 C C . HIS A 1 103 ? -3.539 5.298 8.470 1.00 96.88 103 HIS A C 1
ATOM 815 O O . HIS A 1 103 ? -2.517 5.972 8.575 1.00 96.88 103 HIS A O 1
ATOM 821 N N . HIS A 1 104 ? -3.513 4.005 8.126 1.00 96.75 104 HIS A N 1
ATOM 822 C CA . HIS A 1 104 ? -2.254 3.261 7.962 1.00 96.75 104 HIS A CA 1
ATOM 823 C C . HIS A 1 104 ? -1.936 2.866 6.518 1.00 96.75 104 HIS A C 1
ATOM 825 O O . HIS A 1 104 ? -0.772 2.610 6.208 1.00 96.75 104 HIS A O 1
ATOM 831 N N . ILE A 1 105 ? -2.930 2.825 5.623 1.00 98.12 105 ILE A N 1
ATOM 832 C CA . ILE A 1 105 ? -2.699 2.486 4.212 1.00 98.12 105 ILE A CA 1
ATOM 833 C C . ILE A 1 105 ? -2.967 3.688 3.302 1.00 98.12 105 ILE A C 1
ATOM 835 O O . ILE A 1 105 ? -2.080 4.125 2.565 1.00 98.12 105 ILE A O 1
ATOM 839 N N . LEU A 1 106 ? -4.179 4.246 3.326 1.00 98.50 106 LEU A N 1
ATOM 840 C CA . LEU A 1 106 ? -4.597 5.274 2.366 1.00 98.50 106 LEU A CA 1
ATOM 841 C C . LEU A 1 106 ? -3.960 6.648 2.601 1.00 98.50 106 LEU A C 1
ATOM 843 O O . LEU A 1 106 ? -3.956 7.469 1.683 1.00 98.50 106 LEU A O 1
ATOM 847 N N . CYS A 1 107 ? -3.322 6.869 3.750 1.00 97.50 107 CYS A N 1
ATOM 848 C CA . CYS A 1 107 ? -2.508 8.058 4.001 1.00 97.50 107 CYS A CA 1
ATOM 849 C C . CYS A 1 107 ? -1.267 8.158 3.084 1.00 97.50 107 CYS A C 1
ATOM 851 O O . CYS A 1 107 ? -0.775 9.262 2.849 1.00 97.50 107 CYS A O 1
ATOM 853 N N . TRP A 1 108 ? -0.787 7.041 2.516 1.00 98.31 108 TRP A N 1
ATOM 854 C CA . TRP A 1 108 ? 0.420 7.009 1.674 1.00 98.31 108 TRP A CA 1
ATOM 855 C C . TRP A 1 108 ? 0.259 6.227 0.360 1.00 98.31 108 TRP A C 1
ATOM 857 O O . TRP A 1 108 ? 0.888 6.567 -0.648 1.00 98.31 108 TRP A O 1
ATOM 867 N N . ALA A 1 109 ? -0.603 5.207 0.318 1.00 98.44 109 ALA A N 1
ATOM 868 C CA . ALA A 1 109 ? -0.770 4.337 -0.847 1.00 98.44 109 ALA A CA 1
ATOM 869 C C . ALA A 1 109 ? -1.151 5.068 -2.161 1.00 98.44 109 ALA A C 1
ATOM 871 O O . ALA A 1 109 ? -0.682 4.649 -3.225 1.00 98.44 109 ALA A O 1
ATOM 872 N N . PRO A 1 110 ? -1.925 6.176 -2.158 1.00 98.62 110 PRO A N 1
ATOM 873 C CA . PRO A 1 110 ? -2.150 6.977 -3.364 1.00 98.62 110 PRO A CA 1
ATOM 874 C C . PRO A 1 110 ? -0.867 7.584 -3.948 1.00 98.62 110 PRO A C 1
ATOM 876 O O . PRO A 1 110 ? -0.691 7.568 -5.165 1.00 98.62 110 PRO A O 1
ATOM 879 N N . LEU A 1 111 ? 0.062 8.045 -3.103 1.00 98.44 111 LEU A N 1
ATOM 880 C CA . LEU A 1 111 ? 1.358 8.571 -3.548 1.00 98.44 111 LEU A CA 1
ATOM 881 C C . LEU A 1 111 ? 2.237 7.453 -4.118 1.00 98.44 111 LEU A C 1
ATOM 883 O O . LEU A 1 111 ? 2.879 7.632 -5.154 1.00 98.44 111 LEU A O 1
ATOM 887 N N . PHE A 1 112 ? 2.222 6.281 -3.480 1.00 98.38 112 PHE A N 1
ATOM 888 C CA . PHE A 1 112 ? 2.887 5.077 -3.983 1.00 98.38 112 PHE A CA 1
ATOM 889 C C . PHE A 1 112 ? 2.381 4.674 -5.371 1.00 98.38 112 PHE A C 1
ATOM 891 O O . PHE A 1 112 ? 3.176 4.439 -6.287 1.00 98.38 112 PHE A O 1
ATOM 898 N N . ARG A 1 113 ? 1.057 4.648 -5.554 1.00 98.44 113 ARG A N 1
ATOM 899 C CA . ARG A 1 113 ? 0.418 4.405 -6.851 1.00 98.44 113 ARG A CA 1
ATOM 900 C C . ARG A 1 113 ? 0.887 5.402 -7.897 1.00 98.44 113 ARG A C 1
ATOM 902 O O . ARG A 1 113 ? 1.278 4.988 -8.988 1.00 98.44 113 ARG A O 1
ATOM 909 N N . ASP A 1 114 ? 0.828 6.691 -7.587 1.00 98.38 114 ASP A N 1
ATOM 910 C CA . ASP A 1 114 ? 1.157 7.738 -8.551 1.00 98.38 114 ASP A CA 1
ATOM 911 C C . ASP A 1 114 ? 2.630 7.645 -8.967 1.00 98.38 114 ASP A C 1
ATOM 913 O O . ASP A 1 114 ? 2.938 7.702 -10.157 1.00 98.38 114 ASP A O 1
ATOM 917 N N . ALA A 1 115 ? 3.532 7.362 -8.022 1.00 97.94 115 ALA A N 1
ATOM 918 C CA . ALA A 1 115 ? 4.938 7.105 -8.317 1.00 97.94 115 ALA A CA 1
ATOM 919 C C . ALA A 1 115 ? 5.144 5.874 -9.223 1.00 97.94 115 ALA A C 1
ATOM 921 O O . ALA A 1 115 ? 5.977 5.919 -10.132 1.00 97.94 115 ALA A O 1
ATOM 922 N N . CYS A 1 116 ? 4.379 4.792 -9.030 1.00 97.94 116 CYS A N 1
ATOM 923 C CA . CYS A 1 116 ? 4.420 3.627 -9.923 1.00 97.94 116 CYS A CA 1
ATOM 924 C C . CYS A 1 116 ? 3.950 3.979 -11.341 1.00 97.94 116 CYS A C 1
ATOM 926 O O . CYS A 1 116 ? 4.611 3.620 -12.315 1.00 97.94 116 CYS A O 1
ATOM 928 N N . LEU A 1 117 ? 2.834 4.704 -11.462 1.00 97.56 117 LEU A N 1
ATOM 929 C CA . LEU A 1 117 ? 2.249 5.078 -12.752 1.00 97.56 117 LEU A CA 1
ATOM 930 C C . LEU A 1 117 ? 3.102 6.085 -13.530 1.00 97.56 117 LEU A C 1
ATOM 932 O O . LEU A 1 117 ? 3.114 6.040 -14.756 1.00 97.56 117 LEU A O 1
ATOM 936 N N . VAL A 1 118 ? 3.828 6.973 -12.843 1.00 97.12 118 VAL A N 1
ATOM 937 C CA . VAL A 1 118 ? 4.787 7.889 -13.484 1.00 97.12 118 VAL A CA 1
ATOM 938 C C . VAL A 1 118 ? 5.926 7.121 -14.156 1.00 97.12 118 VAL A C 1
ATOM 940 O O . VAL A 1 118 ? 6.402 7.543 -15.208 1.00 97.12 118 VAL A O 1
ATOM 943 N N . ARG A 1 119 ? 6.365 5.996 -13.576 1.00 94.62 119 ARG A N 1
ATOM 944 C CA . ARG A 1 119 ? 7.436 5.175 -14.159 1.00 94.62 119 ARG A CA 1
ATOM 945 C C . ARG A 1 119 ? 6.972 4.348 -15.343 1.00 94.62 119 ARG A C 1
ATOM 947 O O . ARG A 1 119 ? 7.678 4.273 -16.342 1.00 94.62 119 ARG A O 1
ATOM 954 N N . ASP A 1 120 ? 5.822 3.704 -15.206 1.00 94.12 120 ASP A N 1
ATOM 955 C CA . ASP A 1 120 ? 5.246 2.874 -16.254 1.00 94.12 120 ASP A CA 1
ATOM 956 C C . ASP A 1 120 ? 3.727 2.824 -16.070 1.00 94.12 120 ASP A C 1
ATOM 958 O O . ASP A 1 120 ? 3.202 2.185 -15.164 1.00 94.12 120 ASP A O 1
ATOM 962 N N . ASN A 1 121 ? 2.991 3.517 -16.934 1.00 94.25 121 ASN A N 1
ATOM 963 C CA . ASN A 1 121 ? 1.536 3.574 -16.845 1.00 94.25 121 ASN A CA 1
ATOM 964 C C . ASN A 1 121 ? 0.839 2.426 -17.586 1.00 94.25 121 ASN A C 1
ATOM 966 O O . ASN A 1 121 ? -0.389 2.370 -17.574 1.00 94.25 121 ASN A O 1
ATOM 970 N N . GLU A 1 122 ? 1.564 1.495 -18.202 1.00 93.31 122 GLU A N 1
ATOM 971 C CA . GLU A 1 122 ? 0.959 0.355 -18.887 1.00 93.31 122 GLU A CA 1
ATOM 972 C C . GLU A 1 122 ? 1.400 -0.995 -18.300 1.00 93.31 122 GLU A C 1
ATOM 974 O O . GLU A 1 122 ? 0.755 -2.020 -18.551 1.00 93.31 122 GLU A O 1
ATOM 979 N N . GLY A 1 123 ? 2.496 -1.030 -17.546 1.00 96.00 123 GLY A N 1
ATOM 980 C CA . GLY A 1 123 ? 3.074 -2.223 -16.942 1.00 96.00 123 GLY A CA 1
ATOM 981 C C . GLY A 1 123 ? 2.132 -2.964 -16.010 1.00 96.00 123 GLY A C 1
ATOM 982 O O . GLY A 1 123 ? 1.174 -2.414 -15.464 1.00 96.00 123 GLY A O 1
ATOM 983 N N . PHE A 1 124 ? 2.420 -4.247 -15.797 1.00 97.81 124 PHE A N 1
ATOM 984 C CA . PHE A 1 124 ? 1.592 -5.085 -14.937 1.00 97.81 124 PHE A CA 1
ATOM 985 C C . PHE A 1 124 ? 1.568 -4.587 -13.489 1.00 97.81 124 PHE A C 1
ATOM 987 O O . PHE A 1 124 ? 0.488 -4.338 -12.961 1.00 97.81 124 PHE A O 1
ATOM 994 N N . TYR A 1 125 ? 2.730 -4.395 -12.858 1.00 98.12 125 TYR A N 1
ATOM 995 C CA . TYR A 1 125 ? 2.792 -4.003 -11.448 1.00 98.12 125 TYR A CA 1
ATOM 996 C C . TYR A 1 125 ? 2.225 -2.608 -11.161 1.00 98.12 125 TYR A C 1
ATOM 998 O O . TYR A 1 125 ? 1.414 -2.507 -10.242 1.00 98.12 125 TYR A O 1
ATOM 1006 N N . PRO A 1 126 ? 2.533 -1.549 -11.933 1.00 97.75 126 PRO A N 1
ATOM 1007 C CA . PRO A 1 126 ? 1.896 -0.250 -11.727 1.00 97.75 126 PRO A CA 1
ATOM 1008 C C . PRO A 1 126 ? 0.376 -0.305 -11.882 1.00 97.75 126 PRO A C 1
ATOM 1010 O O . PRO A 1 126 ? -0.346 0.330 -11.116 1.00 97.75 126 PRO A O 1
ATOM 1013 N N . GLN A 1 127 ? -0.131 -1.111 -12.823 1.00 98.00 127 GLN A N 1
ATOM 1014 C CA . GLN A 1 127 ? -1.571 -1.310 -12.978 1.00 98.00 127 GLN A CA 1
ATOM 1015 C C . GLN A 1 127 ? -2.183 -2.164 -11.861 1.00 98.00 127 GLN A C 1
ATOM 1017 O O . GLN A 1 127 ? -3.311 -1.889 -11.459 1.00 98.00 127 GLN A O 1
ATOM 1022 N N . ALA A 1 128 ? -1.456 -3.143 -11.319 1.00 97.81 128 ALA A N 1
ATOM 1023 C CA . ALA A 1 128 ? -1.878 -3.899 -10.141 1.00 97.81 128 ALA A CA 1
ATOM 1024 C C . ALA A 1 128 ? -1.980 -2.987 -8.907 1.00 97.81 128 ALA A C 1
ATOM 1026 O O . ALA A 1 128 ? -2.987 -3.019 -8.203 1.00 97.81 128 ALA A O 1
ATOM 1027 N N . VAL A 1 129 ? -0.982 -2.120 -8.694 1.00 98.31 129 VAL A N 1
ATOM 1028 C CA . VAL A 1 129 ? -0.991 -1.101 -7.632 1.00 98.31 129 VAL A CA 1
ATOM 1029 C C . VAL A 1 129 ? -2.150 -0.117 -7.836 1.00 98.31 129 VAL A C 1
ATOM 1031 O O . VAL A 1 129 ? -2.889 0.172 -6.901 1.00 98.31 129 VAL A O 1
ATOM 1034 N N . ASN A 1 130 ? -2.371 0.363 -9.061 1.00 98.06 130 ASN A N 1
ATOM 1035 C CA . ASN A 1 130 ? -3.501 1.238 -9.380 1.00 98.06 130 ASN A CA 1
ATOM 1036 C C . ASN A 1 130 ? -4.859 0.588 -9.090 1.00 98.06 130 ASN A C 1
ATOM 1038 O O . ASN A 1 130 ? -5.732 1.245 -8.525 1.00 98.06 130 ASN A O 1
ATOM 1042 N N . LEU A 1 131 ? -5.027 -0.688 -9.443 1.00 97.75 131 LEU A N 1
ATOM 1043 C CA . LEU A 1 131 ? -6.251 -1.432 -9.163 1.00 97.75 131 LEU A CA 1
ATOM 1044 C C . LEU A 1 131 ? -6.483 -1.578 -7.654 1.00 97.75 131 LEU A C 1
ATOM 1046 O O . LEU A 1 131 ? -7.556 -1.212 -7.183 1.00 97.75 131 LEU A O 1
ATOM 1050 N N . ILE A 1 132 ? -5.493 -2.065 -6.895 1.00 97.81 132 ILE A N 1
ATOM 1051 C CA . ILE A 1 132 ? -5.680 -2.317 -5.458 1.00 97.81 132 ILE A CA 1
ATOM 1052 C C . ILE A 1 132 ? -5.876 -1.023 -4.667 1.00 97.81 132 ILE A C 1
ATOM 1054 O O . ILE A 1 132 ? -6.714 -0.982 -3.776 1.00 97.81 132 ILE A O 1
ATOM 1058 N N . VAL A 1 133 ? -5.171 0.061 -5.013 1.00 98.56 133 VAL A N 1
ATOM 1059 C CA . VAL A 1 133 ? -5.350 1.352 -4.331 1.00 98.56 133 VAL A CA 1
ATOM 1060 C C . VAL A 1 133 ? -6.739 1.918 -4.580 1.00 98.56 133 VAL A C 1
ATOM 1062 O O . VAL A 1 133 ? -7.355 2.427 -3.653 1.00 98.56 133 VAL A O 1
ATOM 1065 N N . ARG A 1 134 ? -7.272 1.800 -5.798 1.00 97.62 134 ARG A N 1
ATOM 1066 C CA . ARG A 1 134 ? -8.638 2.255 -6.077 1.00 97.62 134 ARG A CA 1
ATOM 1067 C C . ARG A 1 134 ? -9.697 1.377 -5.423 1.00 97.62 134 ARG A C 1
ATOM 1069 O O . ARG A 1 134 ? -10.660 1.922 -4.906 1.00 97.62 134 ARG A O 1
ATOM 1076 N N . PHE A 1 135 ? -9.486 0.062 -5.384 1.00 97.94 135 PHE A N 1
ATOM 1077 C CA . PHE A 1 135 ? -10.334 -0.836 -4.601 1.00 97.94 135 PHE A CA 1
ATOM 1078 C C . PHE A 1 135 ? -10.377 -0.406 -3.128 1.00 97.94 135 PHE A C 1
ATOM 1080 O O . PHE A 1 135 ? -11.456 -0.249 -2.579 1.00 97.94 135 PHE A O 1
ATOM 1087 N N . MET A 1 136 ? -9.222 -0.131 -2.516 1.00 98.38 136 MET A N 1
ATOM 1088 C CA . MET A 1 136 ? -9.156 0.341 -1.128 1.00 98.38 136 MET A CA 1
ATOM 1089 C C . MET A 1 136 ? -9.873 1.682 -0.921 1.00 98.38 136 MET A C 1
ATOM 1091 O O . MET A 1 136 ? -10.509 1.872 0.104 1.00 98.38 136 MET A O 1
ATOM 1095 N N . GLN A 1 137 ? -9.814 2.604 -1.885 1.00 98.56 137 GLN A N 1
ATOM 1096 C CA . GLN A 1 137 ? -10.560 3.869 -1.813 1.00 98.56 137 GLN A CA 1
ATOM 1097 C C . GLN A 1 137 ? -12.083 3.663 -1.880 1.00 98.56 137 GLN A C 1
ATOM 1099 O O . GLN A 1 137 ? -12.828 4.375 -1.215 1.00 98.56 137 GLN A O 1
ATOM 1104 N N . GLU A 1 138 ? -12.556 2.709 -2.685 1.00 98.44 138 GLU A N 1
ATOM 1105 C CA . GLU A 1 138 ? -13.979 2.346 -2.734 1.00 98.44 138 GLU A CA 1
ATOM 1106 C C . GLU A 1 138 ? -14.416 1.627 -1.446 1.00 98.44 138 GLU A C 1
ATOM 1108 O O . GLU A 1 138 ? -15.492 1.905 -0.922 1.00 98.44 138 GLU A O 1
ATOM 1113 N N . ASP A 1 139 ? -13.563 0.755 -0.904 1.00 98.38 139 ASP A N 1
ATOM 1114 C CA . ASP A 1 139 ? -13.804 0.041 0.355 1.00 98.38 139 ASP A CA 1
ATOM 1115 C C . ASP A 1 139 ? -13.860 0.998 1.558 1.00 98.38 139 ASP A C 1
ATOM 1117 O O . ASP A 1 139 ? -14.743 0.889 2.403 1.00 98.38 139 ASP A O 1
ATOM 1121 N N . GLU A 1 140 ? -12.991 2.011 1.598 1.00 98.38 140 GLU A N 1
ATOM 1122 C CA . GLU A 1 140 ? -13.033 3.079 2.603 1.00 98.38 140 GLU A CA 1
ATOM 1123 C C . GLU A 1 140 ? -14.371 3.829 2.589 1.00 98.38 140 GLU A C 1
ATOM 1125 O O . GLU A 1 140 ? -14.986 3.997 3.641 1.00 98.38 140 GLU A O 1
ATOM 1130 N N . GLN A 1 141 ? -14.849 4.232 1.407 1.00 98.25 141 GLN A N 1
ATOM 1131 C CA . GLN A 1 141 ? -16.144 4.910 1.257 1.00 98.25 141 GLN A CA 1
ATOM 1132 C C . GLN A 1 141 ? -17.306 4.012 1.686 1.00 98.25 141 GLN A C 1
ATOM 1134 O O . GLN A 1 141 ? -18.264 4.470 2.312 1.00 98.25 141 GLN A O 1
ATOM 1139 N N . TYR A 1 142 ? -17.227 2.721 1.361 1.00 97.88 142 TYR A N 1
ATOM 1140 C CA . TYR A 1 142 ? -18.223 1.749 1.786 1.00 97.88 142 TYR A CA 1
ATOM 1141 C C . TYR A 1 142 ? -18.245 1.602 3.312 1.00 97.88 142 TYR A C 1
ATOM 1143 O O . TYR A 1 142 ? -19.306 1.737 3.924 1.00 97.88 142 TYR A O 1
ATOM 1151 N N . LEU A 1 143 ? -17.086 1.410 3.943 1.00 97.50 143 LEU A N 1
ATOM 1152 C CA . LEU A 1 143 ? -16.962 1.331 5.398 1.00 97.50 143 LEU A CA 1
ATOM 1153 C C . LEU A 1 143 ? -17.449 2.615 6.085 1.00 97.50 143 LEU A C 1
ATOM 1155 O O . LEU A 1 143 ? -18.161 2.532 7.083 1.00 97.50 143 LEU A O 1
ATOM 1159 N N . GLU A 1 144 ? -17.131 3.791 5.540 1.00 97.06 144 GLU A N 1
ATOM 1160 C CA . GLU A 1 144 ? -17.627 5.073 6.051 1.00 97.06 144 GLU A CA 1
ATOM 1161 C C . GLU A 1 144 ? -19.163 5.131 6.036 1.00 97.06 144 GLU A C 1
ATOM 1163 O O . GLU A 1 144 ? -19.778 5.519 7.032 1.00 97.06 144 GLU A O 1
ATOM 1168 N N . SER A 1 145 ? -19.795 4.679 4.945 1.00 96.88 145 SER A N 1
ATOM 1169 C CA . SER A 1 145 ? -21.260 4.654 4.832 1.00 96.88 145 SER A CA 1
ATOM 1170 C C . SER A 1 145 ? -21.920 3.766 5.894 1.00 96.88 145 SER A C 1
ATOM 1172 O O . SER A 1 145 ? -22.897 4.179 6.517 1.00 96.88 145 SER A O 1
ATOM 1174 N N . LEU A 1 146 ? -21.331 2.601 6.189 1.00 95.88 146 LEU A N 1
ATOM 1175 C CA . LEU A 1 146 ? -21.812 1.701 7.241 1.00 95.88 146 LEU A CA 1
ATOM 1176 C C . LEU A 1 146 ? -21.710 2.341 8.633 1.00 95.88 146 LEU A C 1
ATOM 1178 O O . LEU A 1 146 ? -22.609 2.189 9.458 1.00 95.88 146 LEU A O 1
ATOM 1182 N N . LEU A 1 147 ? -20.631 3.086 8.891 1.00 94.81 147 LEU A N 1
ATOM 1183 C CA . LEU A 1 147 ? -20.438 3.793 10.160 1.00 94.81 147 LEU A CA 1
ATOM 1184 C C . LEU A 1 147 ? -21.436 4.939 10.347 1.00 94.81 147 LEU A C 1
ATOM 1186 O O . LEU A 1 147 ? -21.902 5.169 11.466 1.00 94.81 147 LEU A O 1
ATOM 1190 N N . MET A 1 148 ? -21.772 5.655 9.270 1.00 91.19 148 MET A N 1
ATOM 1191 C CA . MET A 1 148 ? -22.810 6.684 9.309 1.00 91.19 148 MET A CA 1
ATOM 1192 C C . MET A 1 148 ? -24.174 6.068 9.620 1.00 91.19 148 MET A C 1
ATOM 1194 O O . MET A 1 148 ? -24.863 6.550 10.521 1.00 91.19 148 MET A O 1
ATOM 1198 N N . ASP A 1 149 ? -24.542 4.985 8.936 1.00 88.94 149 ASP A N 1
ATOM 1199 C CA . ASP A 1 149 ? -25.809 4.287 9.163 1.00 88.94 149 ASP A CA 1
ATOM 1200 C C . ASP A 1 149 ? -25.935 3.804 10.618 1.00 88.94 149 ASP A C 1
ATOM 1202 O O . ASP A 1 149 ? -26.936 4.091 11.283 1.00 88.94 149 ASP A O 1
ATOM 1206 N N . ASP A 1 150 ? -24.893 3.169 11.164 1.00 83.12 150 ASP A N 1
ATOM 1207 C CA . ASP A 1 150 ? -24.851 2.731 12.566 1.00 83.12 150 ASP A CA 1
ATOM 1208 C C . ASP A 1 150 ? -25.059 3.897 13.550 1.00 83.12 150 ASP A C 1
ATOM 1210 O O . ASP A 1 150 ? -25.780 3.763 14.551 1.00 83.12 150 ASP A O 1
ATOM 1214 N N . PHE A 1 151 ? -24.469 5.064 13.270 1.00 80.44 151 PHE A N 1
ATOM 1215 C CA . PHE A 1 151 ? -24.653 6.274 14.075 1.00 80.44 151 PHE A CA 1
ATOM 1216 C C . PHE A 1 151 ? -26.093 6.809 13.996 1.00 80.44 151 PHE A C 1
ATOM 1218 O O . PHE A 1 151 ? -26.696 7.145 15.024 1.00 80.44 151 PHE A O 1
ATOM 1225 N N . TYR A 1 152 ? -26.685 6.846 12.799 1.00 78.94 152 TYR A N 1
ATOM 1226 C CA . TYR A 1 152 ? -28.078 7.255 12.609 1.00 78.94 152 TYR A CA 1
ATOM 1227 C C . TYR A 1 152 ? -29.056 6.330 13.344 1.00 78.94 152 TYR A C 1
ATOM 1229 O O . TYR A 1 152 ? -29.968 6.817 14.012 1.00 78.94 152 TYR A O 1
ATOM 1237 N N . PHE A 1 153 ? -28.859 5.011 13.302 1.00 78.44 153 PHE A N 1
ATOM 1238 C CA . PHE A 1 153 ? -29.726 4.074 14.024 1.00 78.44 153 PHE A CA 1
ATOM 1239 C C . PHE A 1 153 ? -29.528 4.113 15.542 1.00 78.44 153 PHE A C 1
ATOM 1241 O O . PHE A 1 153 ? -30.486 3.902 16.290 1.00 78.44 153 PHE A O 1
ATOM 1248 N N . SER A 1 154 ? -28.310 4.393 16.009 1.00 78.88 154 SER A N 1
ATOM 1249 C CA . SER A 1 154 ? -28.011 4.502 17.442 1.00 78.88 154 SER A CA 1
ATOM 1250 C C . SER A 1 154 ? -28.555 5.790 18.065 1.00 78.88 154 SER A C 1
ATOM 1252 O O . SER A 1 154 ? -28.891 5.792 19.242 1.00 78.88 154 SER A O 1
ATOM 1254 N N . SER A 1 155 ? -28.678 6.871 17.290 1.00 74.25 155 SER A N 1
ATOM 1255 C CA . SER A 1 155 ? -29.197 8.167 17.760 1.00 74.25 155 SER A CA 1
ATOM 1256 C C . SER A 1 155 ? -30.731 8.264 17.803 1.00 74.25 155 SER A C 1
ATOM 1258 O O . SER A 1 155 ? -31.263 9.229 18.347 1.00 74.25 155 SER A O 1
ATOM 1260 N N . GLN A 1 156 ? -31.447 7.272 17.259 1.00 67.44 156 GLN A N 1
ATOM 1261 C CA . GLN A 1 156 ? -32.917 7.193 17.276 1.00 67.44 156 GLN A CA 1
ATOM 1262 C C . GLN A 1 156 ? -33.489 6.296 18.392 1.00 67.44 156 GLN A C 1
ATOM 1264 O O . GLN A 1 156 ? -34.711 6.162 18.483 1.00 67.44 156 GLN A O 1
ATOM 1269 N N . ARG A 1 157 ? -32.639 5.668 19.215 1.00 56.69 157 ARG A N 1
ATOM 1270 C CA . ARG A 1 157 ? -33.042 4.866 20.384 1.00 56.69 157 ARG A CA 1
ATOM 1271 C C . ARG A 1 157 ? -32.835 5.652 21.669 1.00 56.69 157 ARG A C 1
ATOM 1273 O O . ARG A 1 157 ? -33.811 5.742 22.443 1.00 56.69 157 ARG A O 1
#